Protein AF-F9ERI3-F1 (afdb_monomer_lite)

Structure (mmCIF, N/CA/C/O backbone):
data_AF-F9ERI3-F1
#
_entry.id   AF-F9ERI3-F1
#
loop_
_atom_site.group_PDB
_atom_site.id
_atom_site.type_symbol
_atom_site.label_atom_id
_atom_site.label_alt_id
_atom_site.label_comp_id
_atom_site.label_asym_id
_atom_site.label_entity_id
_atom_site.label_seq_id
_atom_site.pdbx_PDB_ins_code
_atom_site.Cartn_x
_atom_site.Cartn_y
_atom_site.Cartn_z
_atom_site.occupancy
_atom_site.B_iso_or_equiv
_atom_site.auth_seq_id
_atom_site.auth_comp_id
_atom_site.auth_asym_id
_atom_site.auth_atom_id
_atom_site.pdbx_PDB_model_num
ATOM 1 N N . LYS A 1 1 ? 27.200 2.854 -17.034 1.00 54.66 1 LYS A N 1
ATOM 2 C CA . LYS A 1 1 ? 25.740 3.080 -17.205 1.00 54.66 1 LYS A CA 1
ATOM 3 C C . LYS A 1 1 ? 24.902 2.298 -16.187 1.00 54.66 1 LYS A C 1
ATOM 5 O O . LYS A 1 1 ? 24.102 2.932 -15.520 1.00 54.66 1 LYS A O 1
ATOM 10 N N . ILE A 1 2 ? 25.144 0.996 -15.972 1.00 57.19 2 ILE A N 1
ATOM 11 C CA . ILE A 1 2 ? 24.465 0.187 -14.929 1.00 57.19 2 ILE A CA 1
ATOM 12 C C . ILE A 1 2 ? 24.560 0.809 -13.525 1.00 57.19 2 ILE A C 1
ATOM 14 O O . ILE A 1 2 ? 23.545 0.933 -12.853 1.00 57.19 2 ILE A O 1
ATOM 18 N N . LEU A 1 3 ? 25.745 1.286 -13.119 1.00 50.53 3 LEU A N 1
ATOM 19 C CA . LEU A 1 3 ? 25.941 1.933 -11.813 1.00 50.53 3 LEU A CA 1
ATOM 20 C C . LEU A 1 3 ? 25.032 3.160 -11.615 1.00 50.53 3 LEU A C 1
ATOM 22 O O . LEU A 1 3 ? 24.493 3.347 -10.538 1.00 50.53 3 LEU A O 1
ATOM 26 N N . ILE A 1 4 ? 24.807 3.951 -12.668 1.00 58.78 4 ILE A N 1
ATOM 27 C CA . ILE A 1 4 ? 23.965 5.157 -12.624 1.00 58.78 4 ILE A CA 1
ATOM 28 C C . ILE A 1 4 ? 22.485 4.779 -12.463 1.00 58.78 4 ILE A C 1
ATOM 30 O O . ILE A 1 4 ? 21.780 5.394 -11.672 1.00 58.78 4 ILE A O 1
ATOM 34 N N . ILE A 1 5 ? 22.024 3.743 -13.170 1.00 50.69 5 ILE A N 1
ATOM 35 C CA . ILE A 1 5 ? 20.652 3.221 -13.054 1.00 50.69 5 ILE A CA 1
ATOM 36 C C . ILE A 1 5 ? 20.417 2.645 -11.654 1.00 50.69 5 ILE A C 1
ATOM 38 O O . ILE A 1 5 ? 19.384 2.902 -11.044 1.00 50.69 5 ILE A O 1
ATOM 42 N N . LEU A 1 6 ? 21.402 1.922 -11.116 1.00 55.72 6 LEU A N 1
ATOM 43 C CA . LEU A 1 6 ? 21.342 1.396 -9.759 1.00 55.72 6 LEU A CA 1
ATOM 44 C C . LEU A 1 6 ? 21.282 2.533 -8.729 1.00 55.72 6 LEU A C 1
ATOM 46 O O . LEU A 1 6 ? 20.477 2.464 -7.808 1.00 55.72 6 LEU A O 1
ATOM 50 N N . THR A 1 7 ? 22.051 3.611 -8.917 1.00 52.44 7 THR A N 1
ATOM 51 C CA . THR A 1 7 ? 21.980 4.813 -8.073 1.00 52.44 7 THR A CA 1
ATOM 52 C C . THR A 1 7 ? 20.602 5.471 -8.124 1.00 52.44 7 THR A C 1
ATOM 54 O O . THR A 1 7 ? 20.075 5.820 -7.073 1.00 52.44 7 THR A O 1
ATOM 57 N N . PHE A 1 8 ? 19.980 5.598 -9.301 1.00 50.00 8 PHE A N 1
ATOM 58 C CA . PHE A 1 8 ? 18.611 6.118 -9.404 1.00 50.00 8 PHE A CA 1
ATOM 59 C C . PHE A 1 8 ? 17.597 5.225 -8.682 1.00 50.00 8 PHE A C 1
ATOM 61 O O . PHE A 1 8 ? 16.767 5.754 -7.952 1.00 50.00 8 PHE A O 1
ATOM 68 N N . LEU A 1 9 ? 17.720 3.899 -8.804 1.00 56.12 9 LEU A N 1
ATOM 69 C CA . LEU A 1 9 ? 16.877 2.938 -8.082 1.00 56.12 9 LEU A CA 1
ATOM 70 C C . LEU A 1 9 ? 17.081 3.003 -6.559 1.00 56.12 9 LEU A C 1
ATOM 72 O O . LEU A 1 9 ? 16.126 2.882 -5.796 1.00 56.12 9 LEU A O 1
ATOM 76 N N . PHE A 1 10 ? 18.316 3.225 -6.098 1.00 51.84 10 PHE A N 1
ATOM 77 C CA . PHE A 1 10 ? 18.601 3.457 -4.682 1.00 51.84 10 PHE A CA 1
ATOM 78 C C . PHE A 1 10 ? 18.002 4.782 -4.194 1.00 51.84 10 PHE A C 1
ATOM 80 O O . PHE A 1 10 ? 17.384 4.805 -3.135 1.00 51.84 10 PHE A O 1
ATOM 87 N N . ILE A 1 11 ? 18.120 5.866 -4.968 1.00 51.34 11 ILE A N 1
ATOM 88 C CA . ILE A 1 11 ? 17.525 7.169 -4.632 1.00 51.34 11 ILE A CA 1
ATOM 89 C C . ILE A 1 11 ? 15.994 7.075 -4.589 1.00 51.34 11 ILE A C 1
ATOM 91 O O . ILE A 1 11 ? 15.396 7.589 -3.647 1.00 51.34 11 ILE A O 1
ATOM 95 N N . SER A 1 12 ? 15.346 6.362 -5.519 1.00 49.91 12 SER A N 1
ATOM 96 C CA . SER A 1 12 ? 13.889 6.177 -5.479 1.00 49.91 12 SER A CA 1
ATOM 97 C C . SER A 1 12 ? 13.415 5.377 -4.274 1.00 49.91 12 SER A C 1
ATOM 99 O O . SER A 1 12 ? 12.311 5.642 -3.821 1.00 49.91 12 SER A O 1
ATOM 101 N N . ILE A 1 13 ? 14.214 4.460 -3.712 1.00 54.31 13 ILE A N 1
ATOM 102 C CA . ILE A 1 13 ? 13.875 3.800 -2.435 1.00 54.31 13 ILE A CA 1
ATOM 103 C C . ILE A 1 13 ? 13.802 4.837 -1.302 1.00 54.31 13 ILE A C 1
ATOM 105 O O . ILE A 1 13 ? 12.852 4.822 -0.522 1.00 54.31 13 ILE A O 1
ATOM 109 N N . PHE A 1 14 ? 14.752 5.778 -1.237 1.00 43.62 14 PHE A N 1
ATOM 110 C CA . PHE A 1 14 ? 14.756 6.833 -0.215 1.00 43.62 14 PHE A CA 1
ATOM 111 C C . PHE A 1 14 ? 13.658 7.886 -0.433 1.00 43.62 14 PHE A C 1
ATOM 113 O O . PHE A 1 14 ? 13.001 8.272 0.533 1.00 43.62 14 PHE A O 1
ATOM 120 N N . SER A 1 15 ? 13.402 8.307 -1.676 1.00 43.59 15 SER A N 1
ATOM 121 C CA . SER A 1 15 ? 12.306 9.237 -2.003 1.00 43.59 15 SER A CA 1
ATOM 122 C C . SER A 1 15 ? 10.927 8.618 -1.749 1.00 43.59 15 SER A C 1
ATOM 124 O O . SER A 1 15 ? 10.058 9.259 -1.165 1.00 43.59 15 SER A O 1
ATOM 126 N N . TYR A 1 16 ? 10.741 7.345 -2.107 1.00 48.31 16 TYR A N 1
ATOM 127 C CA . TYR A 1 16 ? 9.532 6.574 -1.803 1.00 48.31 16 TYR A CA 1
ATOM 128 C C . TYR A 1 16 ? 9.296 6.460 -0.293 1.00 48.31 16 TYR A C 1
ATOM 130 O O . TYR A 1 16 ? 8.183 6.675 0.182 1.00 48.31 16 TYR A O 1
ATOM 138 N N . SER A 1 17 ? 10.356 6.202 0.477 1.00 50.31 17 SER A N 1
ATOM 139 C CA . SER A 1 17 ? 10.272 6.097 1.934 1.00 50.31 17 SER A CA 1
ATOM 140 C C . SER A 1 17 ? 9.941 7.431 2.622 1.00 50.31 17 SER A C 1
ATOM 142 O O . SER A 1 17 ? 9.324 7.413 3.685 1.00 50.31 17 SER A O 1
ATOM 144 N N . ALA A 1 18 ? 10.318 8.574 2.037 1.00 43.56 18 ALA A N 1
ATOM 145 C CA . ALA A 1 18 ? 10.033 9.901 2.587 1.00 43.56 18 ALA A CA 1
ATOM 146 C C . ALA A 1 18 ? 8.579 10.357 2.337 1.00 43.56 18 ALA A C 1
ATOM 148 O O . ALA A 1 18 ? 7.948 10.901 3.243 1.00 43.56 18 ALA A O 1
ATOM 149 N N . ASP A 1 19 ? 8.013 10.078 1.157 1.00 47.12 19 ASP A N 1
ATOM 150 C CA . ASP A 1 19 ? 6.616 10.422 0.830 1.00 47.12 19 ASP A CA 1
ATOM 151 C C . ASP A 1 19 ? 5.596 9.426 1.403 1.00 47.12 19 ASP A C 1
ATOM 153 O O . ASP A 1 19 ? 4.451 9.786 1.701 1.00 47.12 19 ASP A O 1
ATOM 157 N N . ILE A 1 20 ? 5.992 8.169 1.615 1.00 52.25 20 ILE A N 1
ATOM 158 C CA . ILE A 1 20 ? 5.172 7.211 2.361 1.00 52.25 20 ILE A CA 1
ATOM 159 C C . ILE A 1 20 ? 5.066 7.594 3.827 1.00 52.25 20 ILE A C 1
ATOM 161 O O . ILE A 1 20 ? 4.012 7.369 4.401 1.00 52.25 20 ILE A O 1
ATOM 165 N N . ASP A 1 21 ? 6.072 8.214 4.440 1.00 51.06 21 ASP A N 1
ATOM 166 C CA . ASP A 1 21 ? 5.959 8.675 5.829 1.00 51.06 21 ASP A CA 1
ATOM 167 C C . ASP A 1 21 ? 4.862 9.751 5.988 1.00 51.06 21 ASP A C 1
ATOM 169 O O . ASP A 1 21 ? 4.089 9.728 6.949 1.00 51.06 21 ASP A O 1
ATOM 173 N N . PHE A 1 22 ? 4.718 10.646 5.001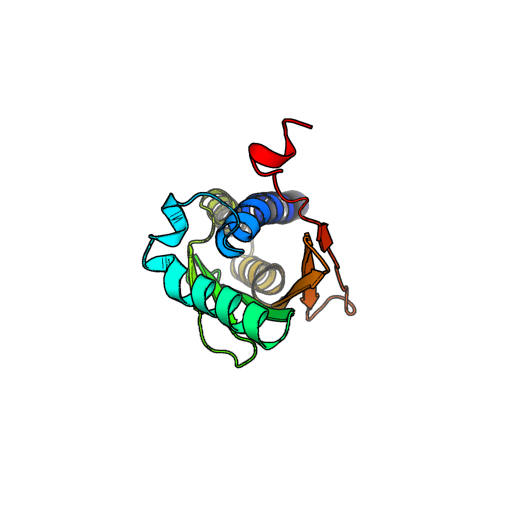 1.00 45.03 22 PHE A N 1
ATOM 174 C CA . PHE A 1 22 ? 3.629 11.627 4.948 1.00 45.03 22 PHE A CA 1
ATOM 175 C C . PHE A 1 22 ? 2.272 10.964 4.680 1.00 45.03 22 PHE A C 1
ATOM 177 O O . PHE A 1 22 ? 1.314 11.196 5.419 1.00 45.03 22 PHE A O 1
ATOM 184 N N . ASN A 1 23 ? 2.195 10.072 3.689 1.00 52.06 23 ASN A N 1
ATOM 185 C CA . ASN A 1 23 ? 0.953 9.370 3.386 1.00 52.06 23 ASN A CA 1
ATOM 186 C C . ASN A 1 23 ? 0.555 8.402 4.511 1.00 52.06 23 ASN A C 1
ATOM 188 O O . ASN A 1 23 ? -0.624 8.281 4.781 1.00 52.06 23 ASN A O 1
ATOM 192 N N . ILE A 1 24 ? 1.475 7.761 5.235 1.00 52.78 24 ILE A N 1
ATOM 193 C CA . ILE A 1 24 ? 1.175 6.929 6.412 1.00 52.78 24 ILE A CA 1
ATOM 194 C C . ILE A 1 24 ? 0.553 7.788 7.518 1.00 52.78 24 ILE A C 1
ATOM 196 O O . ILE A 1 24 ? -0.446 7.381 8.101 1.00 52.78 24 ILE A O 1
ATOM 200 N N . LYS A 1 25 ? 1.063 9.001 7.770 1.00 53.47 25 LYS A N 1
ATOM 201 C CA . LYS A 1 25 ? 0.474 9.937 8.750 1.00 53.47 25 LYS A CA 1
ATOM 202 C C . LYS A 1 25 ? -0.948 10.378 8.367 1.00 53.47 25 LYS A C 1
ATOM 204 O O . LYS A 1 25 ? -1.828 10.394 9.229 1.00 53.47 25 LYS A O 1
ATOM 209 N N . VAL A 1 26 ? -1.185 10.658 7.085 1.00 50.81 26 VAL A N 1
ATOM 210 C CA . VAL A 1 26 ? -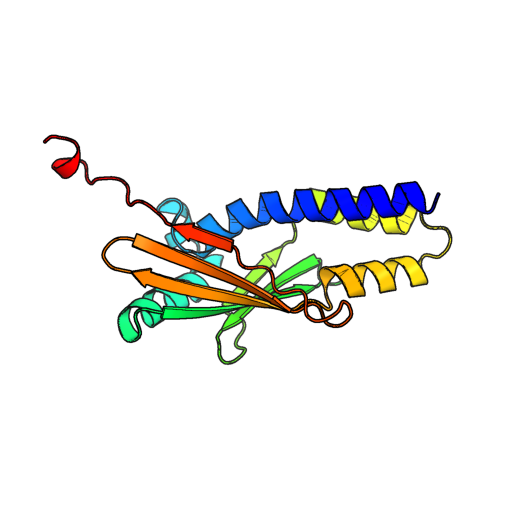2.506 10.989 6.511 1.00 50.81 26 VAL A CA 1
ATOM 211 C C . VAL A 1 26 ? -3.458 9.792 6.558 1.00 50.81 26 VAL A C 1
ATOM 213 O O . VAL A 1 26 ? -4.562 9.866 7.098 1.00 50.81 26 VAL A O 1
ATOM 216 N N . MET A 1 27 ? -3.007 8.649 6.050 1.00 51.19 27 MET A N 1
ATOM 217 C CA . MET A 1 27 ? -3.774 7.413 5.924 1.00 51.19 27 MET A CA 1
ATOM 218 C C . MET A 1 27 ? -4.111 6.814 7.298 1.00 51.19 27 MET A C 1
ATOM 220 O O . MET A 1 27 ? -5.178 6.238 7.462 1.00 51.19 27 MET A O 1
ATOM 224 N N . MET A 1 28 ? -3.296 7.025 8.333 1.00 50.62 28 MET A N 1
ATOM 225 C CA . MET A 1 28 ? -3.621 6.628 9.711 1.00 50.62 28 MET A CA 1
ATOM 226 C C . MET A 1 28 ? -4.701 7.495 10.392 1.00 50.62 28 MET A C 1
ATOM 228 O O . MET A 1 28 ? -5.040 7.227 11.543 1.00 50.62 28 MET A O 1
ATOM 232 N N . GLY A 1 29 ? -5.236 8.528 9.725 1.00 50.41 29 GLY A N 1
ATOM 233 C CA . GLY A 1 29 ? -6.222 9.450 10.306 1.00 50.41 29 GLY A CA 1
ATOM 234 C C . GLY A 1 29 ? -5.621 10.464 11.283 1.00 50.41 29 GLY A C 1
ATOM 235 O O . GLY A 1 29 ? -6.335 11.006 12.127 1.00 50.41 29 GLY A O 1
ATOM 236 N N . LEU A 1 30 ? -4.307 10.701 11.199 1.00 52.00 30 LEU A N 1
ATOM 237 C CA . LEU A 1 30 ? -3.531 11.433 12.206 1.00 52.00 30 LEU A CA 1
ATOM 238 C C . LEU A 1 30 ? -3.086 12.830 11.766 1.00 52.00 30 LEU A C 1
ATOM 240 O O . LEU A 1 30 ? -2.509 13.560 12.571 1.00 52.00 30 LEU A O 1
ATOM 244 N N . THR A 1 31 ? -3.380 13.247 10.533 1.00 43.94 31 THR A N 1
ATOM 245 C CA . THR A 1 31 ? -3.218 14.639 10.099 1.00 43.94 31 THR A CA 1
ATOM 246 C C . THR A 1 31 ? -4.560 15.281 9.769 1.00 43.94 31 THR A C 1
ATOM 248 O O . THR A 1 31 ? -5.338 14.767 8.983 1.00 43.94 31 THR A O 1
ATOM 251 N N . LYS A 1 32 ? -4.790 16.426 10.429 1.00 48.47 32 LYS A N 1
ATOM 252 C CA . LYS A 1 32 ? -5.778 17.501 10.212 1.00 48.47 32 LYS A CA 1
ATOM 253 C C . LYS A 1 32 ? -7.201 17.104 9.768 1.00 48.47 32 LYS A C 1
ATOM 255 O O . LYS A 1 32 ? -7.436 16.523 8.720 1.00 48.47 32 LYS A O 1
ATOM 260 N N . ILE A 1 33 ? -8.173 17.672 10.490 1.00 45.94 33 ILE A N 1
ATOM 261 C CA . ILE A 1 33 ? -9.634 17.679 10.246 1.00 45.94 33 ILE A CA 1
ATOM 262 C C . ILE A 1 33 ? -10.030 17.765 8.752 1.00 45.94 33 ILE A C 1
ATOM 264 O O . ILE A 1 33 ? -10.977 17.109 8.336 1.00 45.94 33 ILE A O 1
ATOM 268 N N . LYS A 1 34 ? -9.268 18.496 7.925 1.00 43.88 34 LYS A N 1
ATOM 269 C CA . LYS A 1 34 ? -9.508 18.648 6.478 1.00 43.88 34 LYS A CA 1
ATOM 270 C C . LYS A 1 34 ? -9.485 17.343 5.665 1.00 43.88 34 LYS A C 1
ATOM 272 O O . LYS A 1 34 ? -10.111 17.308 4.611 1.00 43.88 34 LYS A O 1
ATOM 277 N N . GLU A 1 35 ? -8.778 16.302 6.101 1.00 51.81 35 GLU A N 1
ATOM 278 C CA . GLU A 1 35 ? -8.679 15.034 5.355 1.00 51.81 35 GLU A CA 1
ATOM 279 C C . GLU A 1 35 ? -9.711 13.995 5.804 1.00 51.81 35 GLU A C 1
ATOM 281 O O . GLU A 1 35 ? -10.134 13.174 4.991 1.00 51.81 35 GLU A O 1
ATOM 286 N N . LYS A 1 36 ? -10.199 14.084 7.050 1.00 54.50 36 LYS A N 1
ATOM 287 C CA . LYS A 1 36 ? -11.294 13.239 7.559 1.00 54.50 36 LYS A CA 1
ATOM 288 C C . LYS A 1 36 ? -12.598 13.460 6.786 1.00 54.50 36 LYS A C 1
ATOM 290 O O . LYS A 1 36 ? -13.354 12.517 6.563 1.00 54.50 36 LYS A O 1
ATOM 295 N N . ASP A 1 37 ? -12.813 14.689 6.325 1.00 61.56 37 ASP A N 1
ATOM 296 C CA . ASP A 1 37 ? -13.979 15.063 5.524 1.00 61.56 37 ASP A CA 1
ATOM 297 C C . ASP A 1 37 ? -13.790 14.803 4.020 1.00 61.56 37 ASP A C 1
ATOM 299 O O . ASP A 1 37 ? -14.729 14.982 3.243 1.00 61.56 37 ASP A O 1
ATOM 303 N N . ASN A 1 38 ? -12.607 14.354 3.578 1.00 71.38 38 ASN A N 1
ATOM 304 C CA . ASN A 1 38 ? -12.373 14.024 2.177 1.00 71.38 38 ASN A CA 1
ATOM 305 C C . ASN A 1 38 ? -13.006 12.656 1.838 1.00 71.38 38 ASN A C 1
ATOM 307 O O . ASN A 1 38 ? -12.565 11.623 2.357 1.00 71.38 38 ASN A O 1
ATOM 311 N N . PRO A 1 39 ? -13.988 12.598 0.913 1.00 80.31 39 PRO A N 1
ATOM 312 C CA . PRO A 1 39 ? -14.659 11.351 0.548 1.00 80.31 39 PRO A CA 1
ATOM 313 C C . PRO A 1 39 ? -13.712 10.257 0.044 1.00 80.31 39 PRO A C 1
ATOM 315 O O . PRO A 1 39 ? -14.012 9.076 0.216 1.00 80.31 39 PRO A O 1
ATOM 318 N N . LYS A 1 40 ? -12.565 10.637 -0.538 1.00 82.19 40 LYS A N 1
ATOM 319 C CA . LYS A 1 40 ? -11.545 9.709 -1.045 1.00 82.19 40 LYS A CA 1
ATOM 320 C C . LYS A 1 40 ? -10.990 8.798 0.053 1.00 82.19 40 LYS A C 1
ATOM 322 O O . LYS A 1 40 ? -10.808 7.609 -0.184 1.00 82.19 40 LYS A O 1
ATOM 327 N N . TYR A 1 41 ? -10.755 9.338 1.250 1.00 78.94 41 TYR A N 1
ATOM 328 C CA . TYR A 1 41 ? -10.115 8.608 2.352 1.00 78.94 41 TYR A CA 1
ATOM 329 C C . TYR A 1 41 ? -11.115 7.948 3.303 1.00 78.94 41 TYR A C 1
ATOM 331 O O . TYR A 1 41 ? -10.748 7.055 4.064 1.00 78.94 41 TYR A O 1
ATOM 339 N N . LYS A 1 42 ? -12.397 8.325 3.229 1.00 82.56 42 LYS A N 1
ATOM 340 C CA . LYS A 1 42 ? -13.445 7.899 4.168 1.00 82.56 42 LYS A CA 1
ATOM 341 C C . LYS A 1 42 ? -13.520 6.385 4.372 1.00 82.56 42 LYS A C 1
ATOM 343 O O . LYS A 1 42 ? -13.629 5.932 5.506 1.00 82.56 42 LYS A O 1
ATOM 348 N N . LYS A 1 43 ? -13.455 5.592 3.296 1.00 88.00 43 LYS A N 1
ATOM 349 C CA . LYS A 1 43 ? -13.540 4.123 3.394 1.00 88.00 43 LYS A CA 1
ATOM 350 C C . LYS A 1 43 ? -12.376 3.542 4.203 1.00 88.00 43 LYS A C 1
ATOM 352 O O . LYS A 1 43 ? -12.597 2.696 5.065 1.00 88.00 43 LYS A O 1
ATOM 357 N N . PHE A 1 44 ? -11.160 4.010 3.935 1.00 84.12 44 PHE A N 1
ATOM 358 C CA . PHE A 1 44 ? -9.955 3.562 4.627 1.00 84.12 44 PHE A CA 1
ATOM 359 C C . PHE A 1 44 ? -9.945 3.993 6.096 1.00 84.12 44 PHE A C 1
ATOM 361 O O . PHE A 1 44 ? -9.727 3.163 6.976 1.00 84.12 44 PHE A O 1
ATOM 368 N N . LEU A 1 45 ? -10.269 5.261 6.366 1.00 80.12 45 LEU A N 1
ATOM 369 C CA . LEU A 1 45 ? -10.318 5.800 7.727 1.00 80.12 45 LEU A CA 1
ATOM 370 C C . LEU A 1 45 ? -11.387 5.106 8.579 1.00 80.12 45 LEU A C 1
ATOM 372 O O . LEU A 1 45 ? -11.097 4.688 9.696 1.00 80.12 45 LEU A O 1
ATOM 376 N N . ASN A 1 46 ? -12.589 4.889 8.034 1.00 84.19 46 ASN A N 1
ATOM 377 C CA . ASN A 1 46 ? -13.643 4.154 8.737 1.00 84.19 46 ASN A CA 1
ATOM 378 C C . ASN A 1 46 ? -13.215 2.718 9.057 1.00 84.19 46 ASN A C 1
ATOM 380 O O . ASN A 1 46 ? -13.464 2.236 10.157 1.00 84.19 46 ASN A O 1
ATOM 384 N N . TYR A 1 47 ? -12.546 2.038 8.120 1.00 87.31 47 TYR A N 1
ATOM 385 C CA . TYR A 1 47 ? -12.020 0.698 8.367 1.00 87.31 47 TYR A CA 1
ATOM 386 C C . TYR A 1 47 ? -11.030 0.682 9.541 1.00 87.31 47 TYR A C 1
ATOM 388 O O . TYR A 1 47 ? -11.120 -0.202 10.396 1.00 87.31 47 TYR A O 1
ATOM 396 N N . ILE A 1 48 ? -10.121 1.661 9.612 1.00 80.94 48 ILE A N 1
ATOM 397 C CA . ILE A 1 48 ? -9.175 1.806 10.727 1.00 80.94 48 ILE A CA 1
ATOM 398 C C . ILE A 1 48 ? -9.918 2.047 12.042 1.00 80.94 48 ILE A C 1
ATOM 400 O O . ILE A 1 48 ? -9.741 1.270 12.983 1.00 80.94 48 ILE A O 1
ATOM 404 N N . ASP A 1 49 ? -10.773 3.070 12.094 1.00 77.00 49 ASP A N 1
ATOM 405 C CA . ASP A 1 49 ? -11.489 3.479 13.306 1.00 77.00 49 ASP A CA 1
ATOM 406 C C . ASP A 1 49 ? -12.373 2.346 13.850 1.00 77.00 49 ASP A C 1
ATOM 408 O O . ASP A 1 49 ? -12.300 1.990 15.031 1.00 77.00 49 ASP A O 1
ATOM 412 N N . GLU A 1 50 ? -13.176 1.721 12.985 1.00 85.50 50 GLU A N 1
ATOM 413 C CA . GLU A 1 50 ? -14.079 0.639 13.377 1.00 85.50 50 GLU A CA 1
ATOM 414 C C . GLU A 1 50 ? -13.326 -0.614 13.832 1.00 85.50 50 GLU A C 1
ATOM 416 O O . GLU A 1 50 ? -13.781 -1.312 14.744 1.00 85.50 50 GLU A O 1
ATOM 421 N N . THR A 1 51 ? -12.190 -0.928 13.205 1.00 86.00 51 THR A N 1
ATOM 422 C CA . THR A 1 51 ? -11.412 -2.123 13.552 1.00 86.00 51 THR A CA 1
ATOM 423 C C . THR A 1 51 ? -10.648 -1.918 14.858 1.00 86.00 51 THR A C 1
ATOM 425 O O . THR A 1 51 ? -10.705 -2.786 15.733 1.00 86.00 51 THR A O 1
ATOM 428 N N . LEU A 1 52 ? -10.030 -0.747 15.051 1.00 78.50 52 LEU A N 1
ATOM 429 C CA . LEU A 1 52 ? -9.372 -0.385 16.309 1.00 78.50 52 LEU A CA 1
ATOM 430 C C . LEU A 1 52 ? -10.356 -0.361 17.482 1.00 78.50 52 LEU A C 1
ATOM 432 O O . LEU A 1 52 ? -10.019 -0.849 18.559 1.00 78.50 52 LEU A O 1
ATOM 436 N N . ALA A 1 53 ? -11.580 0.138 17.284 1.00 79.25 53 ALA A N 1
ATOM 437 C CA . ALA A 1 53 ? -12.611 0.130 18.323 1.00 79.25 53 ALA A CA 1
ATOM 438 C C . ALA A 1 53 ? -13.041 -1.291 18.734 1.00 79.25 53 ALA A C 1
ATOM 440 O O . ALA A 1 53 ? -13.385 -1.518 19.892 1.00 79.25 53 ALA A O 1
ATOM 441 N N . LYS A 1 54 ? -13.015 -2.253 17.800 1.00 86.25 54 LYS A N 1
ATOM 442 C CA . LYS A 1 54 ? -13.442 -3.644 18.038 1.00 86.25 54 LYS A CA 1
ATOM 443 C C . LYS A 1 54 ? -12.335 -4.537 18.600 1.00 86.25 54 LYS A C 1
ATOM 445 O O . LYS A 1 54 ? -12.636 -5.424 19.394 1.00 86.25 54 LYS A O 1
ATOM 450 N N . LYS A 1 55 ? -11.088 -4.375 18.142 1.00 82.94 55 LYS A N 1
ATOM 451 C CA . LYS A 1 55 ? -9.999 -5.340 18.390 1.00 82.94 55 LYS A CA 1
ATOM 452 C C . LYS A 1 55 ? -8.717 -4.726 18.960 1.00 82.94 55 LYS A C 1
ATOM 454 O O . LYS A 1 55 ? -7.764 -5.466 19.177 1.00 82.94 55 LYS A O 1
ATOM 459 N N . SER A 1 56 ? -8.663 -3.410 19.193 1.00 80.19 56 SER A N 1
ATOM 460 C CA . SER A 1 56 ? -7.453 -2.653 19.589 1.00 80.19 56 SER A CA 1
ATOM 461 C C . SER A 1 56 ? -6.252 -2.778 18.635 1.00 80.19 56 SER A C 1
ATOM 463 O O . SER A 1 56 ? -5.226 -2.138 18.854 1.00 80.19 56 SER A O 1
ATOM 465 N N . GLU A 1 57 ? -6.394 -3.547 17.559 1.00 84.38 57 GLU A N 1
ATOM 466 C CA . GLU A 1 57 ? -5.439 -3.756 16.482 1.00 84.38 57 GLU A CA 1
ATOM 467 C C . GLU A 1 57 ? -6.201 -3.672 15.158 1.00 84.38 57 GLU A C 1
ATOM 469 O O . GLU A 1 57 ? -7.281 -4.253 15.027 1.00 84.38 57 GLU A O 1
ATOM 474 N N . VAL A 1 58 ? -5.635 -2.988 14.167 1.00 83.56 58 VAL A N 1
ATOM 475 C CA . VAL A 1 58 ? -6.081 -3.068 12.773 1.00 83.56 58 VAL A CA 1
ATOM 476 C C . VAL A 1 58 ? -4.939 -3.549 11.900 1.00 83.56 58 VAL A C 1
ATOM 478 O O . VAL A 1 58 ? -3.815 -3.066 12.014 1.00 83.56 58 VAL A O 1
ATOM 481 N N . LYS A 1 59 ? -5.250 -4.478 10.997 1.00 88.62 59 LYS A N 1
ATOM 482 C CA . LYS A 1 59 ? -4.335 -4.947 9.961 1.00 88.62 59 LYS A CA 1
ATOM 483 C C . LYS A 1 59 ? -4.840 -4.532 8.598 1.00 88.62 59 LYS A C 1
ATOM 485 O O . LYS A 1 59 ? -6.032 -4.633 8.303 1.00 88.62 59 LYS A O 1
ATOM 490 N N . TYR A 1 60 ? -3.927 -4.076 7.767 1.00 85.81 60 TYR A N 1
ATOM 491 C CA . TYR A 1 60 ? -4.163 -3.836 6.356 1.00 85.81 60 TYR A CA 1
ATOM 492 C C . TYR A 1 60 ? -2.874 -4.113 5.600 1.00 85.81 60 TYR A C 1
ATOM 494 O O . TYR A 1 60 ? -1.841 -4.455 6.174 1.00 85.81 60 TYR A O 1
ATOM 502 N N . SER A 1 61 ? -2.940 -3.998 4.291 1.00 85.88 61 SER A N 1
ATOM 503 C CA . SER A 1 61 ? -1.765 -4.132 3.451 1.00 85.88 61 SER A CA 1
ATOM 504 C C . SER A 1 61 ? -1.843 -3.187 2.278 1.00 85.88 61 SER A C 1
ATOM 506 O O . SER A 1 61 ? -2.904 -2.631 2.000 1.00 85.88 61 SER A O 1
ATOM 508 N N . TYR A 1 62 ? -0.727 -2.981 1.601 1.00 84.75 62 TYR A N 1
ATOM 509 C CA . TYR A 1 62 ? -0.726 -2.240 0.358 1.00 84.75 62 TYR A CA 1
ATOM 510 C C . TYR A 1 62 ? 0.307 -2.792 -0.612 1.00 84.75 62 TYR A C 1
ATOM 512 O O . TYR A 1 62 ? 1.288 -3.433 -0.224 1.00 84.75 62 TYR A O 1
ATOM 520 N N . LYS A 1 63 ? 0.043 -2.540 -1.890 1.00 86.12 63 LYS A N 1
ATOM 521 C CA . LYS A 1 63 ? 0.889 -2.945 -3.004 1.00 86.12 63 LYS A CA 1
ATOM 522 C C . LYS A 1 63 ? 0.993 -1.801 -3.997 1.00 86.12 63 LYS A C 1
ATOM 524 O O . LYS A 1 63 ? 0.011 -1.092 -4.233 1.00 86.12 63 LYS A O 1
ATOM 529 N N . LEU A 1 64 ? 2.164 -1.633 -4.598 1.00 86.19 64 LEU A N 1
ATOM 530 C CA . LEU A 1 64 ? 2.310 -0.702 -5.706 1.00 86.19 64 LEU A CA 1
ATOM 531 C C . LEU A 1 64 ? 1.908 -1.353 -7.022 1.00 86.19 64 LEU A C 1
ATOM 533 O O . LEU A 1 64 ? 2.124 -2.541 -7.258 1.00 86.19 64 LEU A O 1
ATOM 537 N N . ASN A 1 65 ? 1.363 -0.526 -7.900 1.00 88.88 65 ASN A N 1
ATOM 538 C CA . ASN A 1 65 ? 1.109 -0.850 -9.284 1.00 88.88 65 ASN A CA 1
ATOM 539 C C . ASN A 1 65 ? 1.743 0.247 -10.143 1.00 88.88 65 ASN A C 1
ATOM 541 O O . ASN A 1 65 ? 1.203 1.348 -10.264 1.00 88.88 65 ASN A O 1
ATOM 545 N N . ILE A 1 66 ? 2.916 -0.043 -10.700 1.00 88.50 66 ILE A N 1
ATOM 546 C CA . ILE A 1 66 ? 3.712 0.894 -11.493 1.00 88.50 66 ILE A CA 1
ATOM 547 C C . ILE A 1 66 ? 3.016 1.164 -12.825 1.00 88.50 66 ILE A C 1
ATOM 549 O O . ILE A 1 66 ? 2.950 2.319 -13.239 1.00 88.50 66 ILE A O 1
ATOM 553 N N . ASP A 1 67 ? 2.416 0.143 -13.444 1.00 89.31 67 ASP A N 1
ATOM 554 C CA . ASP A 1 67 ? 1.676 0.298 -14.705 1.00 89.31 67 ASP A CA 1
ATOM 555 C C . ASP A 1 67 ? 0.474 1.244 -14.546 1.00 89.31 67 ASP A C 1
ATOM 557 O O . ASP A 1 67 ? 0.261 2.145 -15.358 1.00 89.31 67 ASP A O 1
ATOM 561 N N . LYS A 1 68 ? -0.303 1.070 -13.472 1.00 92.81 68 LYS A N 1
ATOM 562 C CA . LYS A 1 68 ? -1.432 1.948 -13.134 1.00 92.81 68 LYS A CA 1
ATOM 563 C C . LYS A 1 68 ? -0.995 3.249 -12.455 1.00 92.81 68 LYS A C 1
ATOM 565 O O . LYS A 1 68 ? -1.826 4.136 -12.285 1.00 92.81 68 LYS A O 1
ATOM 570 N N . ARG A 1 69 ? 0.279 3.371 -12.069 1.00 90.19 69 ARG A N 1
ATOM 571 C CA . ARG A 1 69 ? 0.857 4.507 -11.333 1.00 90.19 69 ARG A CA 1
ATOM 572 C C . ARG A 1 69 ? 0.137 4.799 -10.009 1.00 90.19 69 ARG A C 1
ATOM 574 O O . ARG A 1 69 ? -0.030 5.962 -9.639 1.00 90.19 69 ARG A O 1
ATOM 581 N N . VAL A 1 70 ? -0.279 3.753 -9.294 1.00 87.31 70 VAL A N 1
ATOM 582 C CA . VAL A 1 70 ? -1.009 3.863 -8.017 1.00 87.31 70 VAL A CA 1
ATOM 583 C C . VAL A 1 70 ? -0.457 2.933 -6.936 1.00 87.31 70 VAL A C 1
ATOM 585 O O . VAL A 1 70 ? 0.172 1.921 -7.231 1.00 87.31 70 VAL A O 1
ATOM 588 N N . ALA A 1 71 ? -0.744 3.260 -5.681 1.00 84.88 71 ALA A N 1
ATOM 589 C CA . ALA A 1 71 ? -0.701 2.350 -4.547 1.00 84.88 71 ALA A CA 1
ATOM 590 C C . ALA A 1 71 ? -2.130 1.894 -4.215 1.00 84.88 71 ALA A C 1
ATOM 592 O O . ALA A 1 71 ? -3.039 2.716 -4.073 1.00 84.88 71 ALA A O 1
ATOM 593 N N . GLU A 1 72 ? -2.335 0.586 -4.099 1.00 89.12 72 GLU A N 1
ATOM 594 C CA . GLU A 1 72 ? -3.618 -0.028 -3.749 1.00 89.12 72 GLU A CA 1
ATOM 595 C C . GLU A 1 72 ? -3.544 -0.541 -2.304 1.00 89.12 72 GLU A C 1
ATOM 597 O O . GLU A 1 72 ? -2.631 -1.291 -1.957 1.00 89.12 72 GLU A O 1
ATOM 602 N N . PHE A 1 73 ? -4.493 -0.129 -1.461 1.00 87.12 73 PHE A N 1
ATOM 603 C CA . PHE A 1 73 ? -4.577 -0.503 -0.047 1.00 87.12 73 PHE A CA 1
ATOM 604 C C . PHE A 1 73 ? -5.700 -1.505 0.155 1.00 8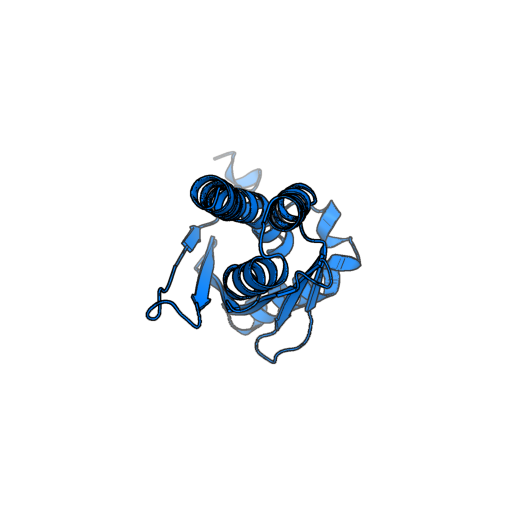7.12 73 PHE A C 1
ATOM 606 O O . PHE A 1 73 ? -6.820 -1.280 -0.304 1.00 87.12 73 PHE A O 1
ATOM 613 N N . PHE A 1 74 ? -5.424 -2.572 0.891 1.00 90.75 74 PHE A N 1
ATOM 614 C CA . PHE A 1 74 ? -6.309 -3.710 1.073 1.00 90.75 74 PHE A CA 1
ATOM 615 C C . PHE A 1 74 ? -6.582 -3.967 2.552 1.00 90.75 74 PHE A C 1
ATOM 617 O O . PHE A 1 74 ? -5.677 -3.893 3.385 1.00 90.75 74 PHE A O 1
ATOM 624 N N . SER A 1 75 ? -7.822 -4.323 2.880 1.00 92.00 75 SER A N 1
ATOM 625 C CA . SER A 1 75 ? -8.177 -4.838 4.204 1.00 92.00 75 SER A CA 1
ATOM 626 C C . SER A 1 75 ? -7.483 -6.172 4.484 1.00 92.00 75 SER A C 1
ATOM 628 O O . SER A 1 75 ? -6.937 -6.809 3.583 1.00 92.00 75 SER A O 1
ATOM 630 N N . GLU A 1 76 ? -7.565 -6.656 5.725 1.00 90.50 76 GLU A N 1
ATOM 631 C CA . GLU A 1 76 ? -7.086 -8.000 6.087 1.00 90.50 76 GLU A CA 1
ATOM 632 C C . GLU A 1 76 ? -7.757 -9.109 5.249 1.00 90.50 76 GLU A C 1
ATOM 634 O O . GLU A 1 76 ? -7.182 -10.172 5.039 1.00 90.50 76 GLU A O 1
ATOM 639 N N . LYS A 1 77 ? -8.960 -8.848 4.717 1.00 93.31 77 LYS A N 1
ATOM 640 C CA . LYS A 1 77 ? -9.708 -9.766 3.844 1.00 93.31 77 LYS A CA 1
ATOM 641 C C . LYS A 1 77 ? -9.445 -9.553 2.347 1.00 93.31 77 LYS A C 1
ATOM 643 O O . LYS A 1 77 ? -10.066 -10.227 1.532 1.00 93.31 77 LYS A O 1
ATOM 648 N N . GLY A 1 78 ? -8.569 -8.617 1.978 1.00 92.31 78 GLY A N 1
ATOM 649 C CA . GLY A 1 78 ? -8.227 -8.322 0.583 1.00 92.31 78 GLY A CA 1
ATOM 650 C C . GLY A 1 78 ? -9.170 -7.346 -0.132 1.00 92.31 78 GLY A C 1
ATOM 651 O O . GLY A 1 78 ? -9.078 -7.188 -1.345 1.00 92.31 78 GLY A O 1
ATOM 652 N N . GLU A 1 79 ? -10.079 -6.671 0.576 1.00 95.38 79 GLU A N 1
ATOM 653 C CA . GLU A 1 79 ? -10.942 -5.654 -0.040 1.00 95.38 79 GLU A CA 1
ATOM 654 C C . GLU A 1 79 ? -10.163 -4.357 -0.270 1.00 95.38 79 GLU A C 1
ATOM 656 O O . GLU A 1 79 ? -9.534 -3.861 0.661 1.00 95.38 79 GLU A O 1
ATOM 661 N N . ILE A 1 80 ? -10.258 -3.753 -1.461 1.00 92.81 80 ILE A N 1
ATOM 662 C CA . ILE A 1 80 ? -9.636 -2.445 -1.725 1.00 92.81 80 ILE A CA 1
ATOM 663 C C . ILE A 1 80 ? -10.302 -1.375 -0.857 1.00 92.81 80 ILE A C 1
ATOM 665 O O . ILE A 1 80 ? -11.513 -1.146 -0.944 1.00 92.81 80 ILE A O 1
ATOM 669 N N . LEU A 1 81 ? -9.507 -0.694 -0.043 1.00 88.62 81 LEU A N 1
ATOM 670 C CA . LEU A 1 81 ? -9.931 0.369 0.861 1.00 88.62 81 LEU A CA 1
ATOM 671 C C . LEU A 1 81 ? -9.601 1.768 0.329 1.00 88.62 81 LEU A C 1
ATOM 673 O O . LEU A 1 81 ? -10.372 2.696 0.564 1.00 88.62 81 LEU A O 1
ATOM 677 N N . LEU A 1 82 ? -8.476 1.911 -0.376 1.00 85.94 82 LEU A N 1
ATOM 678 C CA . LEU A 1 82 ? -7.993 3.161 -0.961 1.00 85.94 82 LEU A CA 1
ATOM 679 C C . LEU A 1 82 ? -7.132 2.858 -2.191 1.00 85.94 82 LEU A C 1
ATOM 681 O O . LEU A 1 82 ? -6.438 1.843 -2.248 1.00 85.94 82 LEU A O 1
ATOM 685 N N . THR A 1 83 ? -7.155 3.774 -3.153 1.00 88.75 83 THR A N 1
ATOM 686 C CA . THR A 1 83 ? -6.196 3.825 -4.254 1.00 88.75 83 THR A CA 1
ATOM 687 C C . THR A 1 83 ? -5.630 5.237 -4.316 1.00 88.75 83 THR A C 1
ATOM 689 O O . THR A 1 83 ? -6.386 6.204 -4.429 1.00 88.75 83 THR A O 1
ATOM 692 N N . GLU A 1 84 ? -4.312 5.355 -4.213 1.00 81.12 84 GLU A N 1
ATOM 693 C CA . GLU A 1 84 ? -3.600 6.632 -4.174 1.00 81.12 84 GLU A CA 1
ATOM 694 C C . GLU A 1 84 ? -2.637 6.723 -5.354 1.00 81.12 84 GLU A C 1
ATOM 696 O O . GLU A 1 84 ? -1.998 5.734 -5.703 1.00 81.12 84 GLU A O 1
ATOM 701 N N . SER A 1 85 ? -2.531 7.890 -5.985 1.00 83.25 85 SER A N 1
ATOM 702 C CA . SER A 1 85 ? -1.564 8.076 -7.069 1.00 83.25 85 SER A CA 1
ATOM 703 C C . SER A 1 85 ? -0.147 8.045 -6.511 1.00 83.25 85 SER A C 1
ATOM 705 O O . SER A 1 85 ? 0.123 8.625 -5.461 1.00 83.25 85 SER A O 1
ATOM 707 N N . LEU A 1 86 ? 0.776 7.401 -7.225 1.00 82.31 86 LEU A N 1
ATOM 708 C CA . LEU A 1 86 ? 2.182 7.430 -6.830 1.00 82.31 86 LEU A CA 1
ATOM 709 C C . LEU A 1 86 ? 2.738 8.858 -6.947 1.00 82.31 86 LEU A C 1
ATOM 711 O O . LEU A 1 86 ? 2.333 9.594 -7.857 1.00 82.31 86 LEU A O 1
ATOM 715 N N . PRO A 1 87 ? 3.678 9.256 -6.069 1.00 77.31 87 PRO A N 1
ATOM 716 C CA . PRO A 1 87 ? 4.272 10.583 -6.120 1.00 77.31 87 PRO A CA 1
ATOM 717 C C . PRO A 1 87 ? 4.907 10.866 -7.477 1.00 77.31 87 PRO A C 1
ATOM 719 O O . PRO A 1 87 ? 5.569 10.006 -8.065 1.00 77.31 87 PRO A O 1
ATOM 722 N N . LYS A 1 88 ? 4.744 12.098 -7.965 1.00 79.38 88 LYS A N 1
ATOM 723 C CA . LYS A 1 88 ? 5.305 12.510 -9.256 1.00 79.38 88 LYS A CA 1
ATOM 724 C C . LYS A 1 88 ? 6.824 12.315 -9.299 1.00 79.38 88 LYS A C 1
ATOM 726 O O . LYS A 1 88 ? 7.335 11.819 -10.291 1.00 79.38 88 LYS A O 1
ATOM 731 N N . GLU A 1 89 ? 7.528 12.642 -8.219 1.00 74.69 89 GLU A N 1
ATOM 732 C CA . GLU A 1 89 ? 8.987 12.492 -8.151 1.00 74.69 89 GLU A CA 1
ATOM 733 C C . GLU A 1 89 ? 9.421 11.026 -8.272 1.00 74.69 89 GLU A C 1
ATOM 735 O O . GLU A 1 89 ? 10.336 10.708 -9.029 1.00 74.69 89 GLU A O 1
ATOM 740 N N . PHE A 1 90 ? 8.718 10.114 -7.593 1.00 79.00 90 PHE A N 1
ATOM 741 C CA . PHE A 1 90 ? 8.944 8.674 -7.730 1.00 79.00 90 PHE A CA 1
ATOM 742 C C . PHE A 1 90 ? 8.742 8.219 -9.181 1.00 79.00 90 PHE A C 1
ATOM 744 O O . PHE A 1 90 ? 9.582 7.531 -9.763 1.00 79.00 90 PHE A O 1
ATOM 751 N N . LEU A 1 91 ? 7.633 8.647 -9.775 1.00 84.12 91 LEU A N 1
ATOM 752 C CA . LEU A 1 91 ? 7.265 8.345 -11.148 1.00 84.12 91 LEU A CA 1
ATOM 753 C C . LEU A 1 91 ? 8.285 8.880 -12.167 1.00 84.12 91 LEU A C 1
ATOM 755 O O . LEU A 1 91 ? 8.637 8.163 -13.102 1.00 84.12 91 LEU A O 1
ATOM 759 N N . ASP A 1 92 ? 8.806 10.087 -11.956 1.00 84.44 92 ASP A N 1
ATOM 760 C CA . ASP A 1 92 ? 9.837 10.692 -12.799 1.00 84.44 92 ASP A CA 1
ATOM 761 C C . ASP A 1 92 ? 11.157 9.902 -12.716 1.00 84.44 92 ASP A C 1
ATOM 763 O O . ASP A 1 92 ? 11.850 9.743 -13.725 1.00 84.44 92 ASP A O 1
ATOM 767 N N . ILE A 1 93 ? 11.516 9.359 -11.545 1.00 82.75 93 ILE A N 1
ATOM 768 C CA . ILE A 1 93 ? 12.705 8.500 -11.396 1.00 82.75 93 ILE A CA 1
ATOM 769 C C . ILE A 1 93 ? 12.517 7.170 -12.135 1.00 82.75 93 ILE A C 1
ATOM 771 O O . ILE A 1 93 ? 13.428 6.730 -12.847 1.00 82.75 93 ILE A O 1
ATOM 775 N N . VAL A 1 94 ? 11.344 6.543 -12.006 1.00 85.06 94 VAL A N 1
ATOM 776 C CA . VAL A 1 94 ? 10.993 5.306 -12.725 1.00 85.06 94 VAL A CA 1
ATOM 777 C C . VAL A 1 94 ? 11.081 5.523 -14.238 1.00 85.06 94 VAL A C 1
ATOM 779 O O . VAL A 1 94 ? 11.793 4.788 -14.929 1.00 85.06 94 VAL A O 1
ATOM 782 N N . ASP A 1 95 ? 10.440 6.575 -14.747 1.00 90.25 95 ASP A N 1
ATOM 783 C CA . ASP A 1 95 ? 10.411 6.891 -16.177 1.00 90.25 95 ASP A CA 1
ATOM 784 C C . ASP A 1 95 ? 11.817 7.199 -16.711 1.00 90.25 95 ASP A C 1
ATOM 786 O O . ASP A 1 95 ? 12.218 6.707 -17.773 1.00 90.25 95 ASP A O 1
ATOM 790 N N . ASN A 1 96 ? 12.616 7.962 -15.957 1.00 88.88 96 ASN A N 1
ATOM 791 C CA . ASN A 1 96 ? 13.997 8.252 -16.330 1.00 88.88 96 ASN A CA 1
ATOM 792 C C . ASN A 1 96 ? 14.870 6.998 -16.351 1.00 88.88 96 ASN A C 1
ATOM 794 O O . ASN A 1 96 ? 15.662 6.838 -17.281 1.00 88.88 96 ASN A O 1
ATOM 798 N N . SER A 1 97 ? 14.696 6.095 -15.384 1.00 85.12 97 SER A N 1
ATOM 799 C CA . SER A 1 97 ? 15.427 4.825 -15.327 1.00 85.12 97 SER A CA 1
ATOM 800 C C . SER A 1 97 ? 15.148 3.967 -16.562 1.00 85.12 97 SER A C 1
ATOM 802 O O . SER A 1 97 ? 16.081 3.445 -17.172 1.00 85.12 97 SER A O 1
ATOM 804 N N . ILE A 1 98 ? 13.885 3.889 -16.997 1.00 90.06 98 ILE A N 1
ATOM 805 C CA . ILE A 1 98 ? 13.495 3.173 -18.221 1.00 90.06 98 ILE A CA 1
ATOM 806 C C . ILE A 1 98 ? 14.063 3.861 -19.468 1.00 90.06 98 ILE A C 1
ATOM 808 O O . ILE A 1 98 ? 14.537 3.195 -20.390 1.00 90.06 98 ILE A O 1
ATOM 812 N N . ARG A 1 99 ? 14.028 5.197 -19.511 1.00 92.25 99 ARG A N 1
ATOM 813 C CA . ARG A 1 99 ? 14.475 5.992 -20.662 1.00 92.25 99 ARG A CA 1
ATOM 814 C C . ARG A 1 99 ? 15.965 5.830 -20.956 1.00 92.25 99 ARG A C 1
ATOM 816 O O . ARG A 1 99 ? 16.333 5.769 -22.126 1.00 92.25 99 ARG A O 1
ATOM 823 N N . VAL A 1 100 ? 16.809 5.801 -19.923 1.00 89.38 100 VAL A N 1
ATOM 824 C CA . VAL A 1 100 ? 18.277 5.757 -20.076 1.00 89.38 100 VAL A CA 1
ATOM 825 C C . VAL A 1 100 ? 18.847 4.337 -20.156 1.00 89.38 100 VAL A C 1
ATOM 827 O O . VAL A 1 100 ? 20.033 4.175 -20.453 1.00 89.38 100 VAL A O 1
ATOM 830 N N . ALA A 1 101 ? 18.034 3.315 -19.882 1.00 88.50 101 ALA A N 1
ATOM 831 C CA . ALA A 1 101 ? 18.448 1.921 -19.964 1.00 88.50 101 ALA A CA 1
ATOM 832 C C . ALA A 1 101 ? 18.616 1.460 -21.419 1.00 88.50 101 ALA A C 1
ATOM 834 O O . ALA A 1 101 ? 17.772 1.719 -22.276 1.00 88.50 101 ALA A O 1
ATOM 835 N N . GLU A 1 102 ? 19.694 0.718 -21.680 1.00 89.31 102 GLU A N 1
ATOM 836 C CA . GLU A 1 102 ? 19.935 0.088 -22.985 1.00 89.31 102 GLU A CA 1
ATOM 837 C C . GLU A 1 102 ? 18.941 -1.059 -23.229 1.00 89.31 102 GLU A C 1
ATOM 839 O O . GLU A 1 102 ? 18.385 -1.172 -24.319 1.00 89.31 102 GLU A O 1
ATOM 844 N N . ASN A 1 103 ? 18.642 -1.848 -22.190 1.00 92.25 103 ASN A N 1
ATOM 845 C CA . ASN A 1 103 ? 17.629 -2.899 -22.224 1.00 92.25 103 ASN A CA 1
ATOM 846 C C . ASN A 1 103 ? 16.362 -2.478 -21.458 1.00 92.25 103 ASN A C 1
ATOM 848 O O . ASN A 1 103 ? 16.263 -2.631 -20.238 1.00 92.25 103 ASN A O 1
ATOM 852 N N . LYS A 1 104 ? 15.381 -1.938 -22.189 1.00 91.06 104 LYS A N 1
ATOM 853 C CA . LYS A 1 104 ? 14.127 -1.414 -21.617 1.00 91.06 104 LYS A CA 1
ATOM 854 C C . LYS A 1 104 ? 13.249 -2.489 -20.974 1.00 91.06 104 LYS A C 1
ATOM 856 O O . LYS A 1 104 ? 12.561 -2.204 -19.999 1.00 91.06 104 LYS A O 1
ATOM 861 N N . GLU A 1 105 ? 13.252 -3.706 -21.505 1.00 92.12 105 GLU A N 1
ATOM 862 C CA . GLU A 1 105 ? 12.416 -4.785 -20.966 1.00 92.12 105 GLU A CA 1
ATOM 863 C C . GLU A 1 105 ? 13.000 -5.345 -19.667 1.00 92.12 105 GLU A C 1
ATOM 865 O O . GLU A 1 105 ? 12.282 -5.555 -18.690 1.00 92.12 105 GLU A O 1
ATOM 870 N N . GLU A 1 106 ? 14.323 -5.484 -19.604 1.00 90.62 106 GLU A N 1
ATOM 871 C CA . GLU A 1 106 ? 15.014 -5.918 -18.389 1.00 90.62 106 GLU A CA 1
ATOM 872 C C . GLU A 1 106 ? 14.877 -4.909 -17.243 1.00 90.62 106 GLU A C 1
ATOM 874 O O . GLU A 1 106 ? 14.604 -5.306 -16.106 1.00 90.62 106 GLU A O 1
ATOM 879 N N . ILE A 1 107 ? 14.993 -3.603 -17.520 1.00 88.38 107 ILE A N 1
ATOM 880 C CA . ILE A 1 107 ? 14.828 -2.590 -16.470 1.00 88.38 107 ILE A CA 1
ATOM 881 C C . ILE A 1 107 ? 13.383 -2.514 -15.969 1.00 88.38 107 ILE A C 1
ATOM 883 O O . ILE A 1 107 ? 13.177 -2.404 -14.765 1.00 88.38 107 ILE A O 1
ATOM 887 N N . LYS A 1 108 ? 12.376 -2.655 -16.845 1.00 90.31 108 LYS A N 1
ATOM 888 C CA . LYS A 1 108 ? 10.966 -2.728 -16.425 1.00 90.31 108 LYS A CA 1
ATOM 889 C C . LYS A 1 108 ? 10.726 -3.925 -15.513 1.00 90.31 108 LYS A C 1
ATOM 891 O O . LYS A 1 108 ? 10.122 -3.766 -14.456 1.00 90.31 108 LYS A O 1
ATOM 896 N N . LYS A 1 109 ? 11.234 -5.106 -15.888 1.00 90.56 109 LYS A N 1
ATOM 897 C CA . LYS A 1 109 ? 11.150 -6.308 -15.047 1.00 90.56 109 LYS A CA 1
ATOM 898 C C . LYS A 1 109 ? 11.825 -6.080 -13.696 1.00 90.56 109 LYS A C 1
ATOM 900 O O . LYS A 1 109 ? 11.264 -6.420 -12.665 1.00 90.56 109 LYS A O 1
ATOM 905 N N . THR A 1 110 ? 12.994 -5.445 -13.692 1.00 86.25 110 THR A N 1
ATOM 906 C CA . THR A 1 110 ? 13.725 -5.117 -12.463 1.00 86.25 110 THR A CA 1
ATOM 907 C C . THR A 1 110 ? 12.939 -4.155 -11.569 1.00 86.25 110 THR A C 1
ATOM 909 O O . THR A 1 110 ? 12.828 -4.398 -10.374 1.00 86.25 110 THR A O 1
ATOM 912 N N . ILE A 1 111 ? 12.341 -3.103 -12.133 1.00 86.31 111 ILE A N 1
ATOM 913 C CA . ILE A 1 111 ? 11.494 -2.145 -11.406 1.00 86.31 111 ILE A CA 1
ATOM 914 C C . ILE A 1 111 ? 10.286 -2.856 -10.788 1.00 86.31 111 ILE A C 1
ATOM 916 O O . ILE A 1 111 ? 10.031 -2.683 -9.598 1.00 86.31 111 ILE A O 1
ATOM 920 N N . LYS A 1 112 ? 9.585 -3.706 -11.549 1.00 87.44 112 LYS A N 1
ATOM 921 C CA . LYS A 1 112 ? 8.465 -4.498 -11.018 1.00 87.44 112 LYS A CA 1
ATOM 922 C C . LYS A 1 112 ? 8.907 -5.419 -9.885 1.00 87.44 112 LYS A C 1
ATOM 924 O O . LYS A 1 112 ? 8.297 -5.407 -8.824 1.00 87.44 112 LYS A O 1
ATOM 929 N N . ASN A 1 113 ? 10.031 -6.109 -10.048 1.00 83.31 113 ASN A N 1
ATOM 930 C CA . ASN A 1 113 ? 10.577 -6.976 -9.005 1.00 83.31 113 ASN A CA 1
ATOM 931 C C . ASN A 1 113 ? 10.987 -6.213 -7.729 1.00 83.31 113 ASN A C 1
ATOM 933 O O . ASN A 1 113 ? 10.999 -6.791 -6.645 1.00 83.31 113 ASN A O 1
ATOM 937 N N . ILE A 1 114 ? 11.380 -4.940 -7.846 1.00 77.62 114 ILE A N 1
ATOM 938 C CA . ILE A 1 114 ? 11.782 -4.111 -6.701 1.00 77.62 114 ILE A CA 1
ATOM 939 C C . ILE A 1 114 ? 10.570 -3.493 -5.999 1.00 77.62 114 ILE A C 1
ATOM 941 O O . ILE A 1 114 ? 10.608 -3.371 -4.781 1.00 77.62 114 ILE A O 1
ATOM 945 N N . TYR A 1 115 ? 9.532 -3.090 -6.737 1.00 78.88 115 TYR A N 1
ATOM 946 C CA . TYR A 1 115 ? 8.457 -2.246 -6.199 1.00 78.88 115 TYR A CA 1
ATOM 947 C C . TYR A 1 115 ? 7.059 -2.869 -6.238 1.00 78.88 115 TYR A C 1
ATOM 949 O O . TYR A 1 115 ? 6.248 -2.567 -5.368 1.00 78.88 115 TYR A O 1
ATOM 957 N N . GLU A 1 116 ? 6.748 -3.706 -7.231 1.00 83.06 116 GLU A N 1
ATOM 958 C CA . GLU A 1 116 ? 5.447 -4.383 -7.320 1.00 83.06 116 GLU A CA 1
ATOM 959 C C . GLU A 1 116 ? 5.465 -5.749 -6.642 1.00 83.06 116 GLU A C 1
ATOM 961 O O . GLU A 1 116 ? 4.493 -6.105 -5.995 1.00 83.06 116 GLU A O 1
ATOM 966 N N . ASP A 1 117 ? 6.525 -6.542 -6.794 1.00 81.19 117 ASP A N 1
ATOM 967 C CA . ASP A 1 117 ? 6.583 -7.879 -6.191 1.00 81.19 117 ASP A CA 1
ATOM 968 C C . ASP A 1 117 ? 6.509 -7.863 -4.654 1.00 81.19 117 ASP A C 1
ATOM 970 O O . ASP A 1 117 ? 5.852 -8.753 -4.099 1.00 81.19 117 ASP A O 1
ATOM 974 N N . PRO A 1 118 ? 7.134 -6.900 -3.941 1.00 74.50 118 PRO A N 1
ATOM 975 C CA . PRO A 1 118 ? 6.974 -6.808 -2.501 1.00 74.50 118 PRO A CA 1
ATOM 976 C C . PRO A 1 118 ? 5.532 -6.519 -2.099 1.00 74.50 118 PRO A C 1
ATOM 978 O O . PRO A 1 118 ? 4.818 -5.732 -2.723 1.00 74.50 118 PRO A O 1
ATOM 981 N N . TYR A 1 119 ? 5.121 -7.148 -1.004 1.00 74.38 119 TYR A N 1
ATOM 982 C CA . TYR A 1 119 ? 3.828 -6.897 -0.391 1.00 74.38 119 TYR A CA 1
ATOM 983 C C . TYR A 1 119 ? 4.034 -6.385 1.026 1.00 74.38 119 TYR A C 1
ATOM 985 O O . TYR A 1 119 ? 4.693 -7.046 1.838 1.00 74.38 119 TYR A O 1
ATOM 993 N N . THR A 1 120 ? 3.456 -5.223 1.322 1.00 77.69 120 THR A N 1
ATOM 994 C CA . THR A 1 120 ? 3.645 -4.573 2.616 1.00 77.69 120 THR A CA 1
ATOM 995 C C . THR A 1 120 ? 2.421 -4.769 3.482 1.00 77.69 120 THR A C 1
ATOM 997 O O . THR A 1 120 ? 1.321 -4.317 3.167 1.00 77.69 120 THR A O 1
ATOM 1000 N N . TYR A 1 121 ? 2.628 -5.447 4.601 1.00 80.81 121 TYR A N 1
ATOM 1001 C CA . TYR A 1 121 ? 1.661 -5.638 5.663 1.00 80.81 121 TYR A CA 1
ATOM 1002 C C . TYR A 1 121 ? 1.839 -4.554 6.715 1.00 80.81 121 TYR A C 1
ATOM 1004 O O . TYR A 1 121 ? 2.952 -4.161 7.062 1.00 80.81 121 TYR A O 1
ATOM 1012 N N . VAL A 1 122 ? 0.726 -4.069 7.241 1.00 77.88 122 VAL A N 1
ATOM 1013 C CA . VAL A 1 122 ? 0.708 -3.020 8.247 1.00 77.88 122 VAL A CA 1
ATOM 1014 C C . VAL A 1 122 ? -0.212 -3.435 9.381 1.00 77.88 122 VAL A C 1
ATOM 1016 O O . VAL A 1 122 ? -1.342 -3.861 9.148 1.00 77.88 122 VAL A O 1
ATOM 1019 N N . SER A 1 123 ? 0.268 -3.291 10.612 1.00 76.12 123 SER A N 1
ATOM 1020 C CA . SER A 1 123 ? -0.527 -3.401 11.830 1.00 76.12 123 SER A CA 1
ATOM 1021 C C . SER A 1 123 ? -0.460 -2.084 12.598 1.00 76.12 123 SER A C 1
ATOM 1023 O O . SER A 1 123 ? 0.616 -1.523 12.793 1.00 76.12 123 SER A O 1
ATOM 1025 N N . ILE A 1 124 ? -1.605 -1.574 13.040 1.00 75.25 124 ILE A N 1
ATOM 1026 C CA . ILE A 1 124 ? -1.681 -0.451 13.974 1.00 75.25 124 ILE A CA 1
ATOM 1027 C C . ILE A 1 124 ? -2.257 -0.995 15.268 1.00 75.25 124 ILE A C 1
ATOM 1029 O O . ILE A 1 124 ? -3.383 -1.489 15.288 1.00 75.25 124 ILE A O 1
ATOM 1033 N N . ASN A 1 125 ? -1.498 -0.863 16.348 1.00 71.56 125 ASN A N 1
ATOM 1034 C CA . ASN A 1 125 ? -1.904 -1.269 17.683 1.00 71.56 125 ASN A CA 1
ATOM 1035 C C . ASN A 1 125 ? -2.178 -0.043 18.549 1.00 71.56 125 ASN A C 1
ATOM 1037 O O . ASN A 1 125 ? -1.356 0.872 18.635 1.00 71.56 125 ASN A O 1
ATOM 1041 N N . LYS A 1 126 ? -3.315 -0.046 19.245 1.00 66.56 126 LYS A N 1
ATOM 1042 C CA . LYS A 1 126 ? -3.605 0.918 20.304 1.00 66.56 126 LYS A CA 1
ATOM 1043 C C . LYS A 1 126 ? -3.053 0.386 21.621 1.00 66.56 126 LYS A C 1
ATOM 1045 O O . LYS A 1 126 ? -3.575 -0.575 22.180 1.00 66.56 126 LYS A O 1
ATO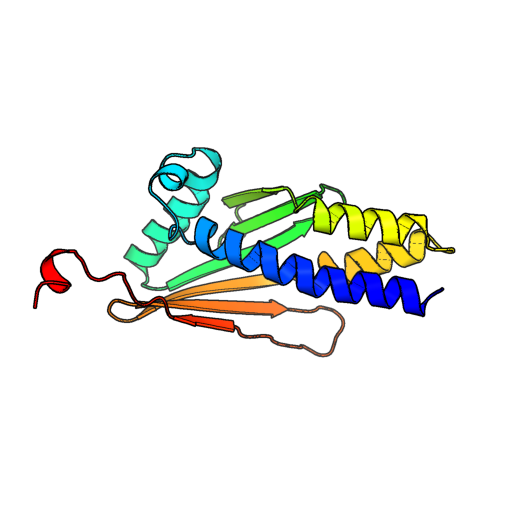M 1050 N N . TYR A 1 127 ? -2.001 1.021 22.127 1.00 59.66 127 TYR A N 1
ATOM 1051 C CA . TYR A 1 127 ? -1.382 0.667 23.399 1.00 59.66 127 TYR A CA 1
ATOM 1052 C C . TYR A 1 127 ? -1.491 1.832 24.385 1.00 59.66 127 TYR A C 1
ATOM 1054 O O . TYR A 1 127 ? -0.800 2.846 24.264 1.00 59.66 127 TYR A O 1
ATOM 1062 N N . LYS A 1 128 ? -2.359 1.675 25.394 1.00 67.56 128 LYS A N 1
ATOM 1063 C CA . LYS A 1 128 ? -2.766 2.756 26.310 1.00 67.56 128 LYS A CA 1
ATOM 1064 C C . LYS A 1 128 ? -3.320 3.959 25.520 1.00 67.56 128 LYS A C 1
ATOM 1066 O O . LYS A 1 128 ? -4.278 3.798 24.768 1.00 67.56 128 LYS A O 1
ATOM 1071 N N . GLU A 1 129 ? -2.723 5.141 25.684 1.00 59.91 129 GLU A N 1
ATOM 1072 C CA . GLU A 1 129 ? -3.069 6.376 24.962 1.00 59.91 129 GLU A CA 1
ATOM 1073 C C . GLU A 1 129 ? -2.298 6.551 23.643 1.00 59.91 129 GLU A C 1
ATOM 1075 O O . GLU A 1 129 ? -2.596 7.472 22.887 1.00 59.91 129 GLU A O 1
ATOM 1080 N N . ASN A 1 130 ? -1.324 5.681 23.349 1.00 58.81 130 ASN A N 1
ATOM 1081 C CA . ASN A 1 130 ? -0.460 5.812 22.178 1.00 58.81 130 ASN A CA 1
ATOM 1082 C C . ASN A 1 130 ? -0.861 4.816 21.083 1.00 58.8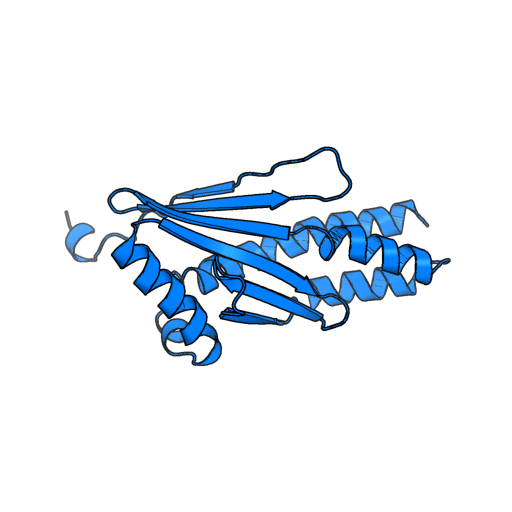1 130 ASN A C 1
ATOM 1084 O O . ASN A 1 130 ? -1.262 3.681 21.353 1.00 58.81 130 ASN A O 1
ATOM 1088 N N . LEU A 1 131 ? -0.693 5.229 19.831 1.00 63.66 131 LEU A N 1
ATOM 1089 C CA . LEU A 1 131 ? -0.759 4.335 18.679 1.00 63.66 131 LEU A CA 1
ATOM 1090 C C . LEU A 1 131 ? 0.659 3.907 18.307 1.00 63.66 131 LEU A C 1
ATOM 1092 O O . LEU A 1 131 ? 1.566 4.742 18.248 1.00 63.66 131 LEU A O 1
ATOM 1096 N N . ILE A 1 132 ? 0.834 2.608 18.076 1.00 63.53 132 ILE A N 1
ATOM 1097 C CA . ILE A 1 132 ? 2.083 2.011 17.612 1.00 63.53 132 ILE A CA 1
ATOM 1098 C C . ILE A 1 132 ? 1.826 1.403 16.240 1.00 63.53 132 ILE A C 1
ATOM 1100 O O . ILE A 1 132 ? 1.036 0.468 16.101 1.00 63.53 132 ILE A O 1
ATOM 1104 N N . LEU A 1 133 ? 2.488 1.953 15.229 1.00 64.88 133 LEU A N 1
ATOM 1105 C CA . LEU A 1 133 ? 2.486 1.403 13.880 1.00 64.88 133 LEU A CA 1
ATOM 1106 C C . LEU A 1 133 ? 3.567 0.336 13.761 1.00 64.88 133 LEU A C 1
ATOM 1108 O O . LEU A 1 133 ? 4.692 0.585 14.170 1.00 64.88 133 LEU A O 1
ATOM 1112 N N . PHE A 1 134 ? 3.242 -0.788 13.139 1.00 65.25 134 PHE A N 1
ATOM 1113 C CA . PHE A 1 134 ? 4.180 -1.806 12.695 1.00 65.25 134 PHE A CA 1
ATOM 1114 C C . PHE A 1 134 ? 4.000 -2.015 11.197 1.00 65.25 134 PHE A C 1
ATOM 1116 O O . PHE A 1 134 ? 2.896 -2.278 10.727 1.00 65.25 134 PHE A O 1
ATOM 1123 N N . THR A 1 135 ? 5.087 -1.918 10.447 1.00 64.06 135 THR A N 1
ATOM 1124 C CA . THR A 1 135 ? 5.122 -2.260 9.021 1.00 64.06 135 THR A CA 1
ATOM 1125 C C . THR A 1 135 ? 6.010 -3.477 8.828 1.00 64.06 135 THR A C 1
ATOM 1127 O O . THR A 1 135 ? 7.069 -3.563 9.439 1.00 64.06 135 THR A O 1
ATOM 1130 N N . GLU A 1 136 ? 5.562 -4.428 8.018 1.00 66.62 136 GLU A N 1
ATOM 1131 C CA . GLU A 1 136 ? 6.307 -5.615 7.613 1.00 66.62 136 GLU A CA 1
ATOM 1132 C C . GLU A 1 136 ? 6.234 -5.728 6.093 1.00 66.62 136 GLU A C 1
ATOM 1134 O O . GLU A 1 136 ? 5.166 -5.945 5.528 1.00 66.62 136 GLU A O 1
ATOM 1139 N N . GLU A 1 137 ? 7.369 -5.593 5.421 1.00 65.62 137 GLU A N 1
ATOM 1140 C CA . GLU A 1 137 ? 7.463 -5.801 3.978 1.00 65.62 137 GLU A CA 1
ATOM 1141 C C . GLU A 1 137 ? 8.000 -7.203 3.691 1.00 65.62 137 GLU A C 1
ATOM 1143 O O . GLU A 1 137 ? 9.024 -7.608 4.241 1.00 65.62 137 GLU A O 1
ATOM 1148 N N . ASN A 1 138 ? 7.299 -7.950 2.835 1.00 66.44 138 ASN A N 1
ATOM 1149 C CA . ASN A 1 138 ? 7.718 -9.274 2.392 1.00 66.44 138 ASN A CA 1
ATOM 1150 C C . ASN A 1 138 ? 8.308 -9.187 0.979 1.00 66.44 138 ASN A C 1
ATOM 1152 O O . ASN A 1 138 ? 7.576 -9.079 -0.005 1.00 66.44 138 ASN A O 1
ATOM 1156 N N . MET A 1 139 ? 9.638 -9.257 0.876 1.00 63.91 139 MET A N 1
ATOM 1157 C CA . MET A 1 139 ? 10.355 -9.275 -0.404 1.00 63.91 139 MET A CA 1
ATOM 1158 C C . MET A 1 139 ? 10.460 -10.702 -0.964 1.00 63.91 139 MET A C 1
ATOM 1160 O O . MET A 1 139 ? 11.141 -11.556 -0.399 1.00 63.91 139 MET A O 1
ATOM 1164 N N . VAL A 1 140 ? 9.820 -10.957 -2.110 1.00 52.78 140 VAL A N 1
ATOM 1165 C CA . VAL A 1 140 ? 9.642 -12.306 -2.692 1.00 52.78 140 VAL A CA 1
ATOM 1166 C C . VAL A 1 140 ? 10.955 -12.957 -3.181 1.00 52.78 140 VAL A C 1
ATOM 1168 O O . VAL A 1 140 ? 11.018 -14.176 -3.282 1.00 52.78 140 VAL A O 1
ATOM 1171 N N . ASN A 1 141 ? 12.027 -12.188 -3.421 1.00 52.47 141 ASN A N 1
ATOM 1172 C CA . ASN A 1 141 ? 13.273 -12.680 -4.046 1.00 52.47 141 ASN A CA 1
ATOM 1173 C C . ASN A 1 141 ? 14.581 -12.273 -3.332 1.00 52.47 141 ASN A C 1
ATOM 1175 O O . ASN A 1 141 ? 15.656 -12.311 -3.930 1.00 52.47 141 ASN A O 1
ATOM 1179 N N . ARG A 1 142 ? 14.519 -11.863 -2.061 1.00 50.84 142 ARG A N 1
ATOM 1180 C CA . ARG A 1 142 ? 15.708 -11.579 -1.237 1.00 50.84 142 ARG A CA 1
ATOM 1181 C C . ARG A 1 142 ? 15.496 -12.178 0.143 1.00 50.84 142 ARG A C 1
ATOM 1183 O O . ARG A 1 142 ? 14.871 -11.523 0.968 1.00 50.84 142 ARG A O 1
ATOM 1190 N N . ASP A 1 143 ? 15.922 -13.427 0.337 1.00 45.69 143 ASP A N 1
ATOM 1191 C CA . ASP A 1 143 ? 16.024 -14.148 1.619 1.00 45.69 143 ASP A CA 1
ATOM 1192 C C . ASP A 1 143 ? 15.252 -13.508 2.787 1.00 45.69 143 ASP A C 1
ATOM 1194 O O . ASP A 1 143 ? 15.851 -12.949 3.699 1.00 45.69 143 ASP A O 1
ATOM 1198 N N . LYS A 1 144 ? 13.910 -13.533 2.709 1.00 51.28 144 LYS A N 1
ATOM 1199 C CA . LYS A 1 144 ? 12.951 -13.069 3.734 1.00 51.28 144 LYS A CA 1
ATOM 1200 C C . LYS A 1 144 ? 13.448 -11.883 4.579 1.00 51.28 144 LYS A C 1
ATOM 1202 O O . LYS A 1 144 ? 13.418 -11.941 5.810 1.00 51.28 144 LYS A O 1
ATOM 1207 N N . ILE A 1 145 ? 13.917 -10.813 3.936 1.00 45.72 145 ILE A N 1
ATOM 1208 C CA . ILE A 1 145 ? 14.271 -9.589 4.659 1.00 45.72 145 ILE A CA 1
ATOM 1209 C C . ILE A 1 145 ? 12.975 -9.006 5.221 1.00 45.72 145 ILE A C 1
ATOM 1211 O O . ILE A 1 145 ? 12.122 -8.545 4.470 1.00 45.72 145 ILE A O 1
ATOM 1215 N N . LYS A 1 146 ? 12.839 -9.051 6.549 1.00 53.19 146 LYS A N 1
ATOM 1216 C CA . LYS A 1 146 ? 11.739 -8.444 7.296 1.00 53.19 146 LYS A CA 1
ATOM 1217 C C . LYS A 1 146 ? 12.211 -7.111 7.860 1.00 53.19 146 LYS A C 1
ATOM 1219 O O . LYS A 1 146 ? 13.046 -7.075 8.762 1.00 53.19 146 LYS A O 1
ATOM 1224 N N . TYR A 1 147 ? 11.665 -6.020 7.337 1.00 55.03 147 TYR A N 1
ATOM 1225 C CA . TYR A 1 147 ? 11.799 -4.705 7.956 1.00 55.03 147 TYR A CA 1
ATOM 1226 C C . TYR A 1 147 ? 10.683 -4.516 8.988 1.00 55.03 147 TYR A C 1
ATOM 1228 O O . TYR A 1 147 ? 9.561 -4.968 8.775 1.00 55.03 147 TYR A O 1
ATOM 1236 N N . THR A 1 148 ? 10.985 -3.889 10.126 1.00 54.84 148 THR A N 1
ATOM 1237 C CA . THR A 1 148 ? 9.976 -3.492 11.114 1.00 54.84 148 THR A CA 1
ATOM 1238 C C . THR A 1 148 ? 10.249 -2.071 11.567 1.00 54.84 148 THR A C 1
ATOM 1240 O O . THR A 1 148 ? 11.230 -1.818 12.261 1.00 54.84 148 THR A O 1
ATOM 1243 N N . MET A 1 149 ? 9.368 -1.145 11.191 1.00 54.53 149 MET A N 1
ATOM 1244 C CA . MET A 1 149 ? 9.375 0.218 11.718 1.00 54.53 149 MET A CA 1
ATOM 1245 C C . MET A 1 149 ? 8.294 0.365 12.777 1.00 54.53 149 MET A C 1
ATOM 1247 O O . MET A 1 149 ? 7.126 0.106 12.490 1.00 54.53 149 MET A O 1
ATOM 1251 N N . SER A 1 150 ? 8.693 0.798 13.977 1.00 57.28 150 SER A N 1
ATOM 1252 C CA . SER A 1 150 ? 7.773 1.193 15.041 1.00 57.28 150 SER A CA 1
ATOM 1253 C C . SER A 1 150 ? 7.695 2.707 15.156 1.00 57.28 150 SER A C 1
ATOM 1255 O O . SER A 1 150 ? 8.688 3.346 15.509 1.00 57.28 150 SER A O 1
ATOM 1257 N N . VAL A 1 151 ? 6.515 3.276 14.929 1.00 59.19 151 VAL A N 1
ATOM 1258 C CA . VAL A 1 151 ? 6.257 4.697 15.192 1.00 59.19 151 VAL A CA 1
ATOM 1259 C C . VAL A 1 151 ? 5.329 4.798 16.391 1.00 59.19 151 VAL A C 1
ATOM 1261 O O . VAL A 1 151 ? 4.201 4.315 16.330 1.00 59.19 151 VAL A O 1
ATOM 1264 N N . VAL A 1 152 ? 5.811 5.400 17.483 1.00 58.81 152 VAL A N 1
ATOM 1265 C CA . VAL A 1 152 ? 5.003 5.686 18.677 1.00 58.81 152 VAL A CA 1
ATOM 1266 C C . VAL A 1 152 ? 4.540 7.129 18.612 1.00 58.81 152 VAL A C 1
ATOM 1268 O O . VAL A 1 152 ? 5.343 8.060 18.686 1.00 58.81 152 VAL A O 1
ATOM 1271 N N . LEU A 1 153 ? 3.234 7.311 18.506 1.00 55.81 153 LEU A N 1
ATOM 1272 C CA . LEU A 1 153 ? 2.631 8.633 18.478 1.00 55.81 153 LEU A CA 1
ATOM 1273 C C . LEU A 1 153 ? 2.375 9.072 19.913 1.00 55.81 153 LEU A C 1
ATOM 1275 O O . LEU A 1 153 ? 1.516 8.510 20.590 1.00 55.81 153 LEU A O 1
ATOM 1279 N N . LYS A 1 154 ? 3.129 10.068 20.381 1.00 55.12 154 LYS A N 1
ATOM 1280 C CA . LYS A 1 154 ? 2.753 10.809 21.585 1.00 55.12 154 LYS A CA 1
ATOM 1281 C C . LYS A 1 154 ? 1.551 11.666 21.196 1.00 55.12 154 LYS A C 1
ATOM 1283 O O . LYS A 1 154 ? 1.674 12.454 20.259 1.00 55.12 154 LYS A O 1
ATOM 1288 N N . ARG A 1 155 ? 0.399 11.506 21.856 1.00 54.19 155 ARG A N 1
ATOM 1289 C CA . ARG A 1 155 ? -0.716 12.438 21.631 1.00 54.19 155 ARG A CA 1
ATOM 1290 C C . ARG A 1 155 ? -0.244 13.866 21.904 1.00 54.19 155 ARG A C 1
ATOM 1292 O O . ARG A 1 155 ? 0.541 14.085 22.830 1.00 54.19 155 ARG A O 1
ATOM 1299 N N . GLU A 1 156 ? -0.724 14.828 21.119 1.00 47.66 156 GLU A N 1
ATOM 130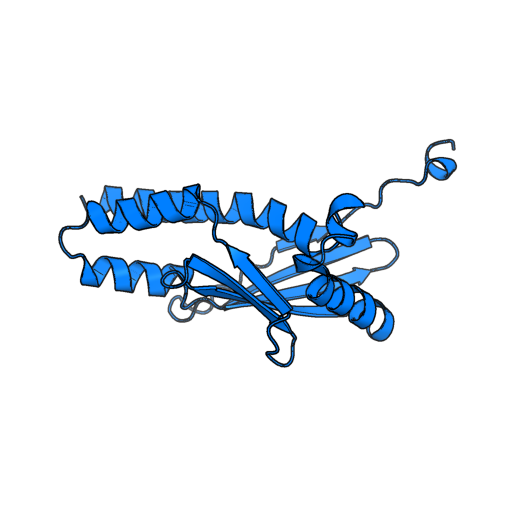0 C CA . GLU A 1 156 ? -0.694 16.211 21.584 1.00 47.66 156 GLU A CA 1
ATOM 1301 C C . GLU A 1 156 ? -1.525 16.278 22.866 1.00 47.66 156 GLU A C 1
ATOM 1303 O O . GLU A 1 156 ? -2.647 15.766 22.920 1.00 47.66 156 GLU A O 1
ATOM 1308 N N . LEU A 1 157 ? -0.944 16.867 23.912 1.00 42.91 157 LEU A N 1
ATOM 1309 C CA . LEU A 1 157 ? -1.679 17.213 25.122 1.00 42.91 157 LEU A CA 1
ATOM 1310 C C . LEU A 1 157 ? -2.897 18.042 24.706 1.00 42.91 157 LEU A C 1
ATOM 1312 O O . LEU A 1 157 ? -2.779 18.949 23.875 1.00 42.91 157 LEU A O 1
ATOM 1316 N N . THR A 1 158 ? -4.061 17.743 25.275 1.00 53.94 158 THR A N 1
ATOM 1317 C CA . THR A 1 158 ? -5.191 18.667 25.153 1.00 53.94 158 THR A CA 1
ATOM 1318 C C . THR A 1 158 ? -4.792 20.001 25.780 1.00 53.94 158 THR A C 1
ATOM 1320 O O . THR A 1 158 ? -3.922 20.042 26.652 1.00 53.94 158 THR A O 1
ATOM 1323 N N . ASP A 1 159 ? -5.399 21.111 25.363 1.00 53.03 159 ASP A N 1
ATOM 1324 C CA . ASP A 1 159 ? -5.045 22.417 25.939 1.00 53.03 159 ASP A CA 1
ATOM 1325 C C . ASP A 1 159 ? -5.245 22.446 27.470 1.00 53.03 159 ASP A C 1
ATOM 1327 O O . ASP A 1 159 ? -4.482 23.101 28.175 1.00 53.03 159 ASP A O 1
ATOM 1331 N N . ASN A 1 160 ? -6.155 21.616 27.997 1.00 46.12 160 ASN A N 1
ATOM 1332 C CA . ASN A 1 160 ? -6.329 21.370 29.434 1.00 46.12 160 ASN A CA 1
ATOM 1333 C C . ASN A 1 160 ? -5.132 20.684 30.113 1.00 46.12 160 ASN A C 1
ATOM 1335 O O . ASN A 1 160 ? -4.889 20.902 31.294 1.00 46.12 160 ASN A O 1
ATOM 1339 N N . GLU A 1 161 ? -4.394 19.837 29.402 1.00 39.94 161 GLU A N 1
ATOM 1340 C CA . GLU A 1 161 ? -3.233 19.116 29.936 1.00 39.94 161 GLU A CA 1
ATOM 1341 C C . GLU A 1 161 ? -1.922 19.884 29.727 1.00 39.94 161 GLU A C 1
ATOM 1343 O O . GLU A 1 161 ? -0.922 19.552 30.353 1.00 39.94 161 GLU A O 1
ATOM 1348 N N . LYS A 1 162 ? -1.919 20.921 28.877 1.00 47.78 162 LYS A N 1
ATOM 1349 C CA . LYS A 1 162 ? -0.785 21.849 28.707 1.00 47.78 162 LYS A CA 1
ATOM 1350 C C . LYS A 1 162 ? -0.701 22.918 29.805 1.00 47.78 162 LYS A C 1
ATOM 1352 O O . LYS A 1 162 ? 0.311 23.605 29.884 1.00 47.78 162 LYS A O 1
ATOM 1357 N N . MET A 1 163 ? -1.761 23.102 30.596 1.00 42.78 163 MET A N 1
ATOM 1358 C CA . MET A 1 163 ? -1.865 24.155 31.620 1.00 42.78 163 MET A CA 1
ATOM 1359 C C . MET A 1 163 ? -1.480 23.711 33.044 1.00 42.78 163 MET A C 1
ATOM 1361 O O . MET A 1 163 ? -1.611 24.518 33.962 1.00 42.78 163 MET A O 1
ATOM 1365 N N . ASN A 1 164 ? -1.002 22.475 33.230 1.00 36.25 164 ASN A N 1
ATOM 1366 C CA . ASN A 1 164 ? -0.521 21.952 34.516 1.00 36.25 164 ASN A CA 1
ATOM 1367 C C . ASN A 1 164 ? 0.988 21.710 34.508 1.00 36.25 164 ASN A C 1
ATOM 1369 O O . ASN A 1 164 ? 1.484 21.144 33.508 1.00 36.25 164 ASN A O 1
#

pLDDT: mean 70.18, std 16.91, range [36.25, 95.38]

Sequence (164 aa):
KILIILTFLFISIFSYSADIDFNIKVMMGLTKIKEKDNPKYKKFLNYIDETLAKKSEVKYSYKLNIDKRVAEFFSEKGEILLTESLPKEFLDIVDNSIRVAENKEEIKKTIKNIYEDPYTYVSINKYKENLILFTEENMVNRDKIKYTMSVVLKRELTDNEKMN

Foldseek 3Di:
DVVVLVVLVVVLVVVQVVVVVVVVCLLLVNDDPVSCPPPQNVQSNCQNVVCCVVPLKFKKKWFDDLVVQWIFIAGPVGHTRHIGHHDPVSNVSLVVSLVPDPDNVVSVVVCCLVGGQKMKMWMWGRDPPWIWIWIFIARPPDPRDTDTDIDIDDDDDDPVRVVD

Secondary structure (DSSP, 8-state):
-HHHHHHHHHHHHHHHHHHHHHHHHHHTT-S-HHHHT-HHHHHHHHHHHHHHHHHSEEEEEEEEETTTTEEEEEETTS-EEEEEEPPHHHHHHHHHHHHH-S-HHHHHHHHHHHHTS-EEEEEEEEETTEEEEEEEEE-TTSTT-EEEEEEEEPPPPPTTTTT-

Organism: NCBI:txid997347

Radius of gyration: 18.11 Å; chains: 1; bounding box: 41×38×58 Å